Protein AF-A0A2V6CS16-F1 (afdb_monomer_lite)

Foldseek 3Di:
DDPVVVLVVVLVVLVVPDAPPPDDDDDDLCQLVDPSSLVSVVSRDAFEAEDEDLVQVCVVVVVDPPDPQQPDPHSSVSSVVSCVVCVVSSVVSHPYYDYCHPDDPVRVVVVVVVVD

pLDDT: mean 92.14, std 8.0, range [57.59, 98.06]

Sequence (116 aa):
HGEPAFRDAESALLKTLQRGLAGIVVTGGGIILREENVRLLRGMGRIVWLDADEEILWQRASRHSTRPLLQTPDPRARFTELLRERLRLYQTAADYRINTSSSSIAEVTDEIIALL

Structure (mmCIF, N/CA/C/O backbone):
data_AF-A0A2V6CS16-F1
#
_entry.id   AF-A0A2V6CS16-F1
#
loop_
_atom_site.group_PDB
_atom_site.id
_atom_site.type_symbol
_atom_site.label_atom_id
_atom_site.label_alt_id
_atom_site.label_comp_id
_atom_site.label_asym_id
_atom_site.label_entity_id
_atom_site.label_seq_id
_atom_site.pdbx_PDB_ins_code
_atom_site.Cartn_x
_atom_site.Cartn_y
_atom_site.Cartn_z
_atom_site.occupancy
_atom_site.B_iso_or_equiv
_atom_site.auth_seq_id
_atom_site.auth_comp_id
_atom_site.auth_asym_id
_atom_site.auth_atom_id
_atom_site.pdbx_PDB_model_num
ATOM 1 N N . HIS A 1 1 ? 10.334 -17.558 -10.546 1.00 57.59 1 HIS A N 1
ATOM 2 C CA . HIS A 1 1 ? 8.949 -17.170 -10.202 1.00 57.59 1 HIS A CA 1
ATOM 3 C C . HIS A 1 1 ? 8.813 -15.662 -10.363 1.00 57.59 1 HIS A C 1
ATOM 5 O O . HIS A 1 1 ? 9.680 -14.954 -9.871 1.00 57.59 1 HIS A O 1
ATOM 11 N N . GLY A 1 2 ? 7.823 -15.188 -11.125 1.00 81.31 2 GLY A N 1
ATOM 12 C CA . GLY A 1 2 ? 7.624 -13.761 -11.426 1.00 81.31 2 GLY A CA 1
ATOM 13 C C . GLY A 1 2 ? 6.424 -13.157 -10.694 1.00 81.31 2 GLY A C 1
ATOM 14 O O . GLY A 1 2 ? 5.781 -13.826 -9.885 1.00 81.31 2 GLY A O 1
ATOM 15 N N . GLU A 1 3 ? 6.092 -11.906 -11.018 1.00 84.56 3 GLU A N 1
ATOM 16 C CA . GLU A 1 3 ? 4.961 -11.181 -10.423 1.00 84.56 3 GLU A CA 1
ATOM 17 C C . GLU A 1 3 ? 3.614 -11.930 -10.506 1.00 84.56 3 GLU A C 1
ATO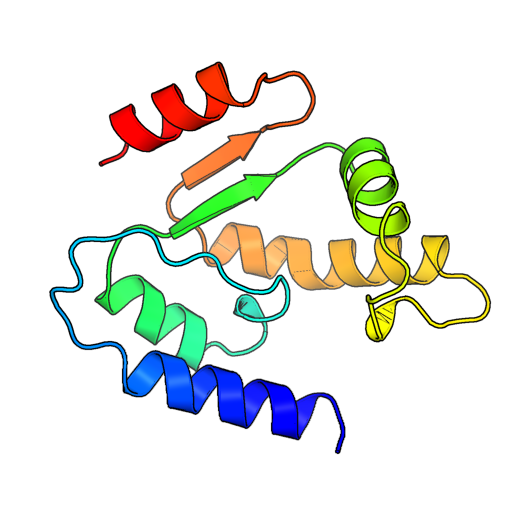M 19 O O . GLU A 1 3 ? 2.935 -11.977 -9.481 1.00 84.56 3 GLU A O 1
ATOM 24 N N . PRO A 1 4 ? 3.230 -12.594 -11.618 1.00 88.25 4 PRO A N 1
ATOM 25 C CA . PRO A 1 4 ? 1.957 -13.319 -11.681 1.00 88.25 4 PRO A CA 1
ATOM 26 C C . PRO A 1 4 ? 1.808 -14.392 -10.595 1.00 88.25 4 PRO A C 1
ATOM 28 O O . PRO A 1 4 ? 0.799 -14.415 -9.898 1.00 88.25 4 PRO A O 1
ATOM 31 N N . ALA A 1 5 ? 2.850 -15.200 -10.376 1.00 90.88 5 ALA A N 1
ATOM 32 C CA . ALA A 1 5 ? 2.842 -16.253 -9.361 1.00 90.88 5 ALA A CA 1
ATOM 33 C C . ALA A 1 5 ? 2.796 -15.684 -7.933 1.00 90.88 5 ALA A C 1
ATOM 35 O O . ALA A 1 5 ? 2.145 -16.250 -7.058 1.00 90.88 5 ALA A O 1
ATOM 36 N N . PHE A 1 6 ? 3.454 -14.543 -7.690 1.00 90.81 6 PHE A N 1
ATOM 37 C CA . PHE A 1 6 ? 3.339 -13.845 -6.407 1.00 90.81 6 PHE A CA 1
ATOM 38 C C . PHE A 1 6 ? 1.901 -13.370 -6.169 1.00 90.81 6 PHE A C 1
ATOM 40 O O . PHE A 1 6 ? 1.370 -13.522 -5.071 1.00 90.81 6 PHE A O 1
ATOM 47 N N . ARG A 1 7 ? 1.247 -12.836 -7.206 1.00 92.19 7 ARG A N 1
ATOM 48 C CA . ARG A 1 7 ? -0.153 -12.406 -7.121 1.00 92.19 7 ARG A CA 1
ATOM 49 C C . ARG A 1 7 ? -1.099 -13.594 -6.928 1.00 92.19 7 ARG A C 1
ATOM 51 O O . ARG A 1 7 ? -2.084 -13.446 -6.215 1.00 92.19 7 ARG A O 1
ATOM 58 N N . ASP A 1 8 ? -0.800 -14.764 -7.497 1.00 93.75 8 ASP A N 1
ATOM 59 C CA . ASP A 1 8 ? -1.560 -16.001 -7.246 1.00 93.75 8 ASP A CA 1
ATOM 60 C C . ASP A 1 8 ? -1.494 -16.418 -5.779 1.00 93.75 8 ASP A C 1
ATOM 62 O O . ASP A 1 8 ? -2.532 -16.682 -5.171 1.00 93.75 8 ASP A O 1
ATOM 66 N N . ALA A 1 9 ? -0.296 -16.407 -5.190 1.00 93.31 9 ALA A N 1
ATOM 67 C CA . ALA A 1 9 ? -0.114 -16.689 -3.770 1.00 93.31 9 ALA A CA 1
ATOM 68 C C . ALA A 1 9 ? -0.841 -15.664 -2.881 1.00 93.31 9 ALA A C 1
ATOM 70 O O . ALA A 1 9 ? -1.475 -16.038 -1.897 1.00 93.31 9 ALA A O 1
ATOM 71 N N . GLU A 1 10 ? -0.803 -14.382 -3.251 1.00 93.50 10 GLU A N 1
ATOM 72 C CA . GLU A 1 10 ? -1.500 -13.300 -2.551 1.00 93.50 10 GLU A CA 1
ATOM 73 C C . GLU A 1 10 ? -3.031 -13.481 -2.589 1.00 93.50 10 GLU A C 1
ATOM 75 O O . GLU A 1 10 ? -3.692 -13.394 -1.552 1.00 93.50 10 GLU A O 1
ATOM 80 N N . SER A 1 11 ? -3.597 -13.814 -3.755 1.00 94.25 11 SER A N 1
ATOM 81 C CA . SER A 1 11 ? -5.025 -14.125 -3.904 1.00 94.25 11 SER A CA 1
ATOM 82 C C . SER A 1 11 ? -5.430 -15.377 -3.122 1.00 94.25 11 SER A C 1
ATOM 84 O O . SER A 1 11 ? -6.485 -15.393 -2.487 1.00 94.25 11 SER A O 1
ATOM 86 N N . ALA A 1 12 ? -4.607 -16.429 -3.148 1.00 93.69 12 ALA A N 1
ATOM 87 C CA . ALA A 1 12 ? -4.857 -17.647 -2.384 1.00 93.69 12 ALA A CA 1
ATOM 88 C C . ALA A 1 12 ? -4.852 -17.369 -0.874 1.00 93.69 12 ALA A C 1
ATOM 90 O O . ALA A 1 12 ? -5.769 -17.801 -0.180 1.00 93.69 12 ALA A O 1
ATOM 91 N N . LEU A 1 13 ? -3.890 -16.583 -0.377 1.00 92.19 13 LEU A N 1
ATOM 92 C CA . LEU A 1 13 ? -3.836 -16.185 1.029 1.00 92.19 13 LEU A CA 1
ATOM 93 C C . LEU A 1 13 ? -5.082 -15.389 1.436 1.00 92.19 13 LEU A C 1
ATOM 95 O O . LEU A 1 13 ? -5.712 -15.738 2.432 1.00 92.19 13 LEU A O 1
ATOM 99 N N . LEU A 1 14 ? -5.498 -14.389 0.649 1.00 91.44 14 LEU A N 1
ATOM 100 C CA . LEU A 1 14 ? -6.727 -13.641 0.936 1.00 91.44 14 LEU A CA 1
ATOM 101 C C . LEU A 1 14 ? -7.955 -14.556 1.036 1.00 91.44 14 LEU A C 1
ATOM 103 O O . LEU A 1 14 ? -8.775 -14.368 1.923 1.00 91.44 14 LEU A O 1
ATOM 107 N N . LYS A 1 15 ? -8.077 -15.581 0.184 1.00 91.06 15 LYS A N 1
ATOM 108 C CA . LYS A 1 15 ? -9.195 -16.542 0.263 1.00 91.06 15 LYS A CA 1
ATOM 109 C C . LYS A 1 15 ? -9.205 -17.348 1.563 1.00 91.06 15 LYS A C 1
ATOM 111 O O . LYS A 1 15 ? -10.271 -17.782 1.988 1.00 91.06 15 LYS A O 1
ATOM 116 N N . THR A 1 16 ? -8.041 -17.566 2.178 1.00 88.69 16 THR A N 1
ATOM 117 C CA . THR A 1 16 ? -7.936 -18.296 3.453 1.00 88.69 16 THR A CA 1
ATOM 118 C C . THR A 1 16 ? -8.268 -17.426 4.663 1.00 88.69 16 THR A C 1
ATOM 120 O O . THR A 1 16 ? -8.649 -17.958 5.705 1.00 88.69 16 THR A O 1
ATOM 123 N N . LEU A 1 17 ? -8.162 -16.098 4.531 1.00 85.38 17 LEU A N 1
ATOM 124 C CA . LEU A 1 17 ? -8.587 -15.159 5.563 1.00 85.38 17 LEU A CA 1
ATOM 125 C C . LEU A 1 17 ? -10.122 -15.174 5.632 1.00 85.38 17 LEU A C 1
ATOM 127 O O . LEU A 1 17 ? -10.818 -14.636 4.773 1.00 85.38 17 LEU A O 1
ATOM 131 N N . GLN A 1 18 ? -10.659 -15.875 6.632 1.00 62.62 18 GLN A N 1
ATOM 132 C CA . GLN A 1 18 ? -12.099 -16.026 6.837 1.00 62.62 18 GLN A CA 1
ATOM 133 C C . GLN A 1 18 ? -12.791 -14.686 7.138 1.00 62.62 18 GLN A C 1
ATOM 135 O O . GLN A 1 18 ? -12.199 -13.758 7.693 1.00 62.62 18 GLN A O 1
ATOM 140 N N . ARG A 1 19 ? -14.097 -14.615 6.844 1.00 64.94 19 ARG A N 1
ATOM 141 C CA . ARG A 1 19 ? -14.978 -13.553 7.356 1.00 64.94 19 ARG A CA 1
ATOM 142 C C . ARG A 1 19 ? -14.972 -13.591 8.888 1.00 64.94 19 ARG A C 1
ATOM 144 O O . ARG A 1 19 ? -15.216 -14.648 9.460 1.00 64.94 19 ARG A O 1
ATOM 151 N N . GLY A 1 20 ? -14.731 -12.449 9.531 1.00 58.88 20 GLY A N 1
ATOM 152 C CA . GLY A 1 20 ? -14.718 -12.334 10.995 1.00 58.88 20 GLY A CA 1
ATOM 153 C C . GLY A 1 20 ? -13.331 -12.269 11.637 1.00 58.88 20 GLY A C 1
ATOM 154 O O . GLY A 1 20 ? -13.236 -12.372 12.858 1.00 58.88 20 GLY A O 1
ATOM 155 N N . LEU A 1 21 ? -12.260 -12.070 10.858 1.00 67.88 21 LEU A N 1
ATOM 156 C CA . LEU A 1 21 ? -10.974 -11.655 11.420 1.00 67.88 21 LEU A CA 1
ATOM 157 C C . LEU A 1 21 ? -11.153 -10.306 12.140 1.00 67.88 21 LEU A C 1
ATOM 159 O O . LEU A 1 21 ? -11.303 -9.270 11.497 1.00 67.88 21 LEU A O 1
ATOM 163 N N . ALA A 1 22 ? -11.124 -10.313 13.473 1.00 76.38 22 ALA A N 1
ATOM 164 C CA . ALA A 1 22 ? -11.035 -9.093 14.268 1.00 76.38 22 ALA A CA 1
ATOM 165 C C . ALA A 1 22 ? -9.580 -8.604 14.249 1.00 76.38 22 ALA A C 1
ATOM 167 O O . ALA A 1 22 ? -8.775 -8.983 15.099 1.00 76.38 22 ALA A O 1
ATOM 168 N N . GLY A 1 23 ? -9.212 -7.824 13.233 1.00 87.81 23 GLY A N 1
ATOM 169 C CA . GLY A 1 23 ? -7.843 -7.341 13.098 1.00 87.81 23 GLY A CA 1
ATOM 170 C C . GLY A 1 23 ? -7.608 -6.406 11.919 1.00 87.81 23 GLY A C 1
ATOM 171 O O . GLY A 1 23 ? -8.514 -6.085 11.154 1.00 87.81 23 GLY A O 1
ATOM 172 N N . ILE A 1 24 ? -6.352 -5.981 11.786 1.00 90.38 24 ILE A N 1
ATOM 173 C CA . ILE A 1 24 ? -5.869 -5.118 10.705 1.00 90.38 24 ILE A CA 1
ATOM 174 C C . ILE A 1 24 ? -5.091 -5.979 9.709 1.00 90.38 24 ILE A C 1
ATOM 176 O O . ILE A 1 24 ? -4.158 -6.687 10.089 1.00 90.38 24 ILE A O 1
ATOM 180 N N . VAL A 1 25 ? -5.443 -5.888 8.426 1.00 91.44 25 VAL A N 1
ATOM 181 C CA . VAL A 1 25 ? -4.710 -6.543 7.335 1.00 91.44 25 VAL A CA 1
ATOM 182 C C . VAL A 1 25 ? -3.862 -5.503 6.610 1.00 91.44 25 VAL A C 1
ATOM 184 O O . VAL A 1 25 ? -4.378 -4.672 5.865 1.00 91.44 25 VAL A O 1
ATOM 187 N N . VAL A 1 26 ? -2.543 -5.561 6.802 1.00 93.19 26 VAL A N 1
ATOM 188 C CA . VAL A 1 26 ? -1.595 -4.739 6.038 1.00 93.19 26 VAL A CA 1
ATOM 189 C C . VAL A 1 26 ? -1.277 -5.453 4.730 1.00 93.19 26 VAL A C 1
ATOM 191 O O . VAL A 1 26 ? -0.819 -6.594 4.727 1.00 93.19 26 VAL A O 1
ATOM 194 N N . THR A 1 27 ? -1.525 -4.786 3.609 1.00 93.69 27 THR A N 1
ATOM 195 C CA . THR A 1 27 ? -1.384 -5.378 2.275 1.00 93.69 27 THR A CA 1
ATOM 196 C C . THR A 1 27 ? -0.149 -4.855 1.547 1.00 93.69 27 THR A C 1
ATOM 198 O O . THR A 1 27 ? 0.375 -3.777 1.838 1.00 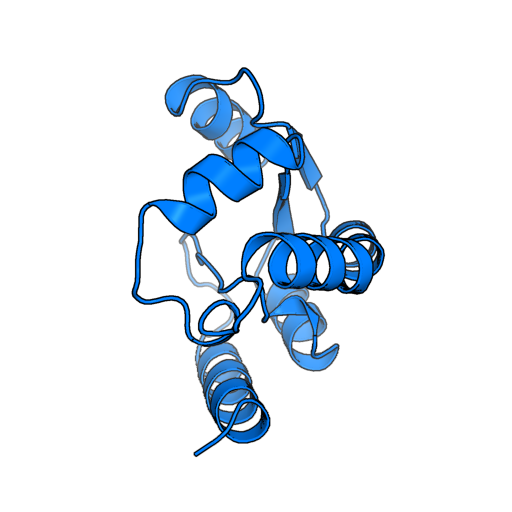93.69 27 THR A O 1
ATOM 201 N N . GLY A 1 28 ? 0.337 -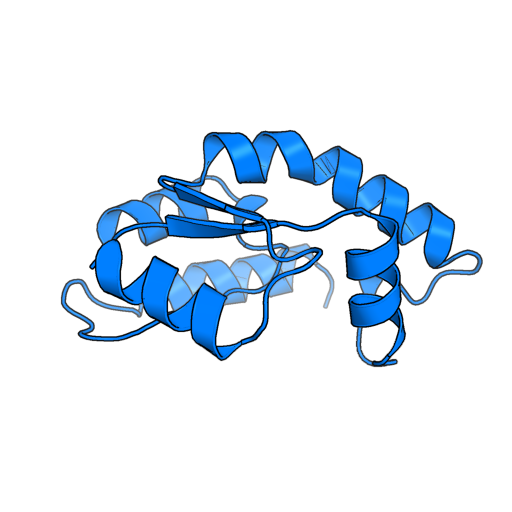5.621 0.569 1.00 91.88 28 GLY A N 1
ATOM 202 C CA . GLY A 1 28 ? 1.342 -5.125 -0.366 1.00 91.88 28 GLY A CA 1
ATOM 203 C C . GLY A 1 28 ? 0.726 -4.142 -1.364 1.00 91.88 28 GLY A C 1
ATOM 204 O O . GLY A 1 28 ? -0.405 -4.318 -1.803 1.00 91.88 28 GLY A O 1
ATOM 205 N N . GLY A 1 29 ? 1.492 -3.154 -1.836 1.00 92.75 29 GLY A N 1
ATOM 206 C CA . GLY A 1 29 ? 0.991 -2.154 -2.798 1.00 92.75 29 GLY A CA 1
ATOM 207 C C . GLY A 1 29 ? 0.589 -2.701 -4.182 1.00 92.75 29 GLY A C 1
ATOM 208 O O . GLY A 1 29 ? 0.202 -1.941 -5.061 1.00 92.75 29 GLY A O 1
ATOM 209 N N . GLY A 1 30 ? 0.747 -4.004 -4.433 1.00 94.56 30 GLY A N 1
ATOM 210 C CA . GLY A 1 30 ? 0.260 -4.679 -5.642 1.00 94.56 30 GLY A CA 1
ATOM 211 C C . GLY A 1 30 ? -1.100 -5.360 -5.465 1.00 94.56 30 GLY A C 1
ATOM 212 O O . GLY A 1 30 ? -1.646 -5.849 -6.449 1.00 94.56 30 GLY A O 1
ATOM 213 N N . ILE A 1 31 ? -1.656 -5.377 -4.246 1.00 95.56 31 ILE A N 1
ATOM 214 C CA . ILE A 1 31 ? -2.892 -6.099 -3.916 1.00 95.56 31 ILE A CA 1
ATOM 215 C C . ILE A 1 31 ? -4.064 -5.667 -4.803 1.00 95.56 31 ILE A C 1
ATOM 217 O O . ILE A 1 31 ? -4.853 -6.499 -5.242 1.00 95.56 31 ILE A O 1
ATOM 221 N N . ILE A 1 32 ? -4.120 -4.370 -5.127 1.00 95.69 32 ILE A N 1
ATOM 222 C CA . ILE A 1 32 ? -5.179 -3.734 -5.916 1.00 95.69 32 ILE A CA 1
ATOM 223 C C . ILE A 1 32 ? -5.121 -4.064 -7.413 1.00 95.69 32 ILE A C 1
ATOM 225 O O . ILE A 1 32 ? -6.059 -3.746 -8.137 1.00 95.69 32 ILE A O 1
ATOM 229 N N . LEU A 1 33 ? -4.043 -4.699 -7.895 1.00 95.56 33 LEU A N 1
ATOM 230 C CA . LEU A 1 33 ? -3.871 -5.018 -9.318 1.00 95.56 33 LEU A CA 1
ATOM 231 C C . LEU A 1 33 ? -4.813 -6.138 -9.772 1.00 95.56 33 LEU A C 1
ATOM 233 O O . LEU A 1 33 ? -5.052 -6.297 -10.966 1.00 95.56 33 LEU A O 1
ATOM 237 N N . ARG A 1 34 ? -5.343 -6.925 -8.829 1.00 95.81 34 ARG A N 1
ATOM 238 C CA . ARG A 1 34 ? -6.348 -7.952 -9.096 1.00 95.81 34 ARG A CA 1
ATOM 239 C C . ARG A 1 34 ? -7.678 -7.534 -8.514 1.00 95.81 34 ARG A C 1
ATOM 241 O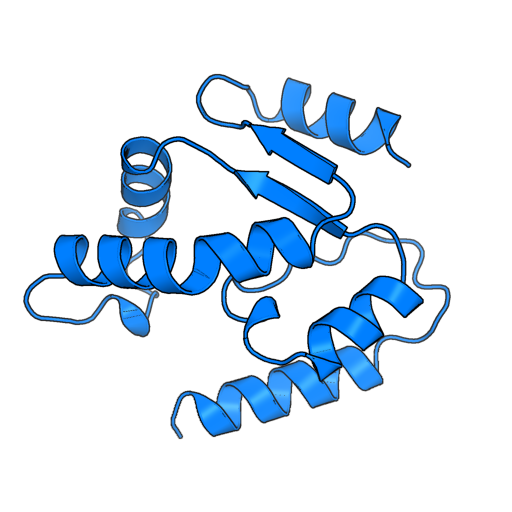 O . ARG A 1 34 ? -7.834 -7.418 -7.302 1.00 95.81 34 ARG A O 1
ATOM 248 N N . GLU A 1 35 ? -8.668 -7.414 -9.383 1.00 95.62 35 GLU A N 1
ATOM 249 C CA . GLU A 1 35 ? -10.028 -7.077 -8.977 1.00 95.62 35 GLU A CA 1
ATOM 250 C C . GLU A 1 35 ? -10.606 -8.095 -7.975 1.00 95.62 35 GLU A C 1
ATOM 252 O O . GLU A 1 35 ? -11.318 -7.721 -7.047 1.00 95.62 35 GLU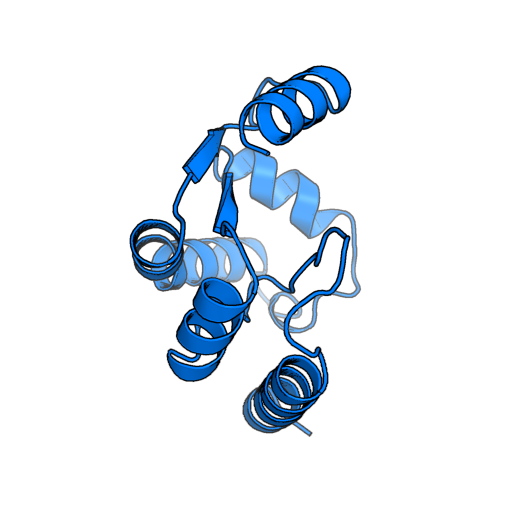 A O 1
ATOM 257 N N . GLU A 1 36 ? -10.245 -9.378 -8.103 1.00 95.75 36 GLU A N 1
ATOM 258 C CA . GLU A 1 36 ? -10.632 -10.417 -7.141 1.00 95.75 36 GLU A CA 1
ATOM 259 C C . GLU A 1 36 ? -10.142 -10.107 -5.720 1.00 95.75 36 GLU A C 1
ATOM 261 O O . GLU A 1 36 ? -10.913 -10.248 -4.774 1.00 95.75 36 GLU A O 1
ATOM 266 N N . ASN A 1 37 ? -8.906 -9.624 -5.565 1.00 95.62 37 ASN A N 1
ATOM 267 C CA . ASN A 1 37 ? -8.358 -9.267 -4.257 1.00 95.62 37 ASN A CA 1
ATOM 268 C C . ASN A 1 37 ? -9.139 -8.103 -3.641 1.00 95.62 37 ASN A C 1
ATOM 270 O O . ASN A 1 37 ? -9.474 -8.143 -2.461 1.00 95.62 37 ASN A O 1
ATOM 274 N N . VAL A 1 38 ? -9.489 -7.095 -4.447 1.00 96.06 38 VAL A N 1
ATOM 275 C CA . VAL A 1 38 ? -10.305 -5.960 -3.990 1.00 96.06 38 VAL A CA 1
ATOM 276 C C . VAL A 1 38 ? -11.699 -6.428 -3.561 1.00 96.06 38 VAL A C 1
ATOM 278 O O . VAL A 1 38 ? -12.185 -6.013 -2.512 1.00 96.06 38 VAL A O 1
ATOM 281 N N . ARG A 1 39 ? -12.336 -7.333 -4.319 1.00 94.81 39 ARG A N 1
ATOM 282 C CA . ARG A 1 39 ? -13.632 -7.924 -3.937 1.00 94.81 39 ARG A CA 1
ATOM 283 C C . ARG A 1 39 ? -13.549 -8.707 -2.626 1.00 94.81 39 ARG A C 1
ATOM 285 O O . ARG A 1 39 ? -14.451 -8.588 -1.802 1.00 94.81 39 ARG A O 1
ATOM 292 N N . LEU A 1 40 ? -12.483 -9.484 -2.430 1.00 93.38 40 LEU A N 1
ATOM 293 C CA . LEU A 1 40 ? -12.252 -10.225 -1.188 1.00 93.38 40 LEU A CA 1
ATOM 294 C C . LEU A 1 40 ? -12.083 -9.272 -0.000 1.00 93.38 40 LEU A C 1
ATOM 296 O O . LEU A 1 40 ? -12.783 -9.436 0.994 1.00 93.38 40 LEU A O 1
ATOM 300 N N . LEU A 1 41 ? -11.239 -8.243 -0.132 1.00 93.56 41 LEU A N 1
ATOM 301 C CA . LEU A 1 41 ? -11.003 -7.246 0.918 1.00 93.56 41 LEU A CA 1
ATOM 302 C C . LEU A 1 41 ? -12.283 -6.496 1.314 1.00 93.56 41 LEU A C 1
ATOM 304 O O . LEU A 1 41 ? -12.568 -6.376 2.502 1.00 93.56 41 LEU A O 1
ATOM 308 N N . ARG A 1 42 ? -13.109 -6.086 0.341 1.00 92.69 42 ARG A N 1
ATOM 309 C CA . ARG A 1 42 ? -14.423 -5.468 0.613 1.00 92.69 42 ARG A CA 1
ATOM 310 C C . ARG A 1 42 ? -15.370 -6.384 1.383 1.00 92.69 42 ARG A C 1
ATOM 312 O O . ARG A 1 42 ? -16.212 -5.915 2.138 1.00 92.69 42 ARG A O 1
ATOM 319 N N . GLY A 1 43 ? -15.251 -7.695 1.184 1.00 91.12 43 GLY A N 1
ATOM 320 C CA . GLY A 1 43 ? -16.006 -8.689 1.942 1.00 91.12 43 GLY A CA 1
ATOM 321 C C . GLY A 1 43 ? -15.476 -8.935 3.360 1.00 91.12 43 GLY A C 1
ATOM 322 O O . GLY A 1 43 ? -16.158 -9.613 4.128 1.00 91.12 43 GLY A O 1
ATOM 323 N N . MET A 1 44 ? -14.279 -8.434 3.691 1.00 90.19 44 MET A N 1
ATOM 324 C CA . MET A 1 44 ? -13.628 -8.584 4.999 1.00 90.19 44 MET A CA 1
ATOM 325 C C . MET A 1 44 ? -13.797 -7.348 5.888 1.00 90.19 44 MET A C 1
ATOM 327 O O . MET A 1 44 ? -13.878 -7.500 7.103 1.00 90.19 44 MET A O 1
ATOM 331 N N . GLY A 1 45 ? -13.860 -6.144 5.312 1.00 90.69 45 GLY A N 1
ATOM 332 C CA . GLY A 1 45 ? -14.007 -4.902 6.070 1.00 90.69 45 GLY A CA 1
ATOM 333 C C . GLY A 1 45 ? -13.784 -3.647 5.227 1.00 90.69 45 GLY A C 1
ATOM 334 O O . GLY A 1 45 ? -13.854 -3.690 3.999 1.00 90.69 45 GLY A O 1
ATOM 335 N N . ARG A 1 46 ? -13.513 -2.528 5.910 1.00 93.50 46 ARG A N 1
ATOM 336 C CA . ARG A 1 46 ? -13.207 -1.229 5.291 1.00 93.50 46 ARG A CA 1
ATOM 337 C C . ARG A 1 46 ? -11.783 -1.216 4.732 1.00 93.50 46 ARG A C 1
ATOM 339 O O . ARG A 1 46 ? -10.841 -1.636 5.402 1.00 93.50 46 ARG A O 1
ATOM 346 N N . ILE A 1 47 ? -11.617 -0.683 3.528 1.00 96.12 47 ILE A N 1
ATOM 347 C CA . ILE A 1 47 ? -10.326 -0.492 2.868 1.00 96.12 47 ILE A CA 1
ATOM 348 C C . ILE A 1 47 ? -9.872 0.953 3.081 1.00 96.12 47 ILE A C 1
ATOM 350 O O . ILE A 1 47 ? -10.453 1.888 2.528 1.00 96.12 47 ILE A O 1
ATOM 354 N N . VAL A 1 48 ? -8.792 1.133 3.843 1.00 97.62 48 VAL A N 1
ATOM 355 C CA . VAL A 1 48 ? -8.158 2.441 4.060 1.00 97.62 48 VAL A CA 1
ATOM 356 C C . VAL A 1 48 ? -6.908 2.557 3.191 1.00 97.62 48 VAL A C 1
ATOM 358 O O . VAL A 1 48 ? -5.985 1.748 3.296 1.00 97.62 48 VAL A O 1
ATOM 361 N N . TRP A 1 49 ? -6.861 3.574 2.333 1.00 97.88 49 TRP A N 1
ATOM 362 C CA . TRP A 1 49 ? -5.676 3.921 1.554 1.00 97.88 49 TRP A CA 1
ATOM 363 C C . TRP A 1 49 ? -4.872 5.012 2.262 1.00 97.88 49 TRP A C 1
ATOM 3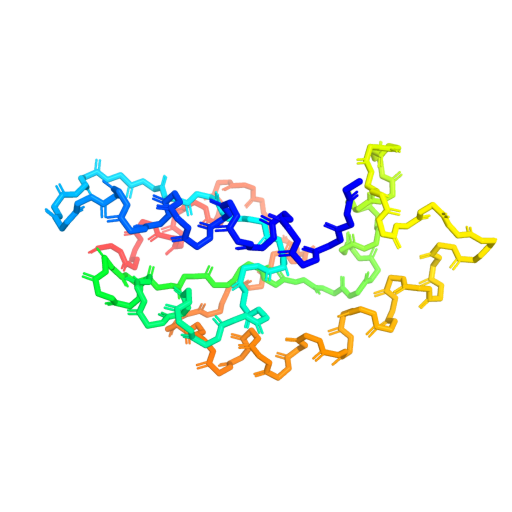65 O O . TRP A 1 49 ? -5.328 6.144 2.418 1.00 97.88 49 TRP A O 1
ATOM 375 N N . LEU A 1 50 ? -3.647 4.654 2.652 1.00 97.25 50 LEU A N 1
ATOM 376 C CA . LEU A 1 50 ? -2.651 5.587 3.167 1.00 97.25 50 LEU A CA 1
ATOM 377 C C . LEU A 1 50 ? -1.894 6.213 1.997 1.00 97.25 50 LEU A C 1
ATOM 379 O O . LEU A 1 50 ? -1.037 5.575 1.379 1.00 97.25 50 LEU A O 1
ATOM 383 N N . ASP A 1 51 ? -2.242 7.453 1.689 1.00 97.12 51 ASP A N 1
ATOM 384 C CA . ASP A 1 51 ? -1.640 8.235 0.621 1.00 97.12 51 ASP A CA 1
ATOM 385 C C . ASP A 1 51 ? -0.606 9.224 1.170 1.00 97.12 51 ASP A C 1
ATOM 387 O O . ASP A 1 51 ? -0.589 9.526 2.364 1.00 97.12 51 ASP A O 1
ATOM 391 N N . ALA A 1 52 ? 0.271 9.728 0.311 1.00 97.38 52 ALA A N 1
ATOM 392 C CA . ALA A 1 52 ? 1.123 10.876 0.595 1.00 97.38 52 ALA A CA 1
ATOM 393 C C . ALA A 1 52 ? 1.648 11.475 -0.713 1.00 97.38 52 ALA A C 1
ATOM 395 O O . ALA A 1 52 ? 1.562 10.859 -1.775 1.00 97.38 52 ALA A O 1
ATOM 396 N N . ASP A 1 53 ? 2.258 12.650 -0.617 1.00 97.50 53 ASP A N 1
ATOM 397 C CA . ASP A 1 53 ? 2.971 13.259 -1.728 1.00 97.50 53 ASP A CA 1
ATOM 398 C C . ASP A 1 53 ? 4.020 12.289 -2.286 1.00 97.50 53 ASP A C 1
ATOM 400 O O . ASP A 1 53 ? 4.711 11.582 -1.544 1.00 97.50 53 ASP A O 1
ATOM 404 N N . GLU A 1 54 ? 4.156 12.269 -3.614 1.00 97.25 54 GLU A N 1
ATOM 405 C CA . GLU A 1 54 ? 5.019 11.323 -4.326 1.00 97.25 54 GLU A CA 1
ATOM 406 C C . GLU A 1 54 ? 6.454 11.324 -3.783 1.00 97.25 54 GLU A C 1
ATOM 408 O O . GLU A 1 54 ? 7.070 10.266 -3.660 1.00 97.25 54 GLU A O 1
ATOM 413 N N . GLU A 1 55 ? 6.972 12.497 -3.415 1.00 97.06 55 GLU A N 1
ATOM 414 C CA . GLU A 1 55 ? 8.314 12.634 -2.855 1.00 97.06 55 GLU A CA 1
ATOM 415 C C . GLU A 1 55 ? 8.442 11.967 -1.479 1.00 97.06 55 GLU A C 1
ATOM 417 O O . GLU A 1 55 ? 9.411 11.256 -1.217 1.00 97.06 55 GLU A O 1
ATOM 422 N N . ILE A 1 56 ? 7.429 12.094 -0.620 1.00 96.56 56 ILE A N 1
ATOM 423 C CA . ILE A 1 56 ? 7.393 11.419 0.681 1.00 96.56 56 ILE A CA 1
ATOM 424 C C . ILE A 1 56 ? 7.276 9.903 0.498 1.00 96.56 56 ILE A C 1
ATOM 426 O O . ILE A 1 56 ? 7.983 9.135 1.162 1.00 96.56 56 ILE A O 1
ATOM 430 N N . LEU A 1 57 ? 6.419 9.446 -0.420 1.00 95.75 57 LEU A N 1
ATOM 431 C CA . LEU A 1 57 ? 6.298 8.022 -0.730 1.00 95.75 57 LEU A CA 1
ATOM 432 C C . LEU A 1 57 ? 7.614 7.457 -1.283 1.00 95.75 57 LEU A C 1
ATOM 434 O O . LEU A 1 57 ? 8.022 6.368 -0.876 1.00 95.75 57 LEU A O 1
ATOM 438 N N . TRP A 1 58 ? 8.307 8.202 -2.147 1.00 96.06 58 TRP A N 1
ATOM 439 C CA . TRP A 1 58 ? 9.618 7.833 -2.676 1.00 96.06 58 TRP A CA 1
ATOM 440 C C . TRP A 1 58 ? 10.677 7.744 -1.573 1.00 96.06 58 TRP A C 1
ATOM 442 O O . TRP A 1 58 ? 11.381 6.734 -1.473 1.00 96.06 58 TRP A O 1
ATOM 452 N N . GLN A 1 59 ? 10.761 8.743 -0.692 1.00 94.88 59 GLN A N 1
ATOM 453 C CA . GLN A 1 59 ? 11.675 8.727 0.452 1.00 94.88 59 GLN A CA 1
ATOM 454 C C . GLN A 1 59 ? 11.432 7.517 1.359 1.00 94.88 59 GLN A C 1
ATOM 456 O O . GLN A 1 59 ? 12.379 6.901 1.841 1.00 94.88 59 GLN A O 1
ATOM 461 N N . ARG A 1 60 ? 10.170 7.134 1.588 1.00 93.00 60 ARG A N 1
ATOM 462 C CA . ARG A 1 60 ? 9.820 5.936 2.370 1.00 93.00 60 ARG A CA 1
ATOM 463 C C . ARG A 1 60 ? 10.148 4.646 1.614 1.00 93.00 60 ARG A C 1
ATOM 465 O O . ARG A 1 60 ? 10.623 3.684 2.215 1.00 93.00 60 ARG A O 1
ATOM 472 N N . ALA A 1 61 ? 9.898 4.606 0.307 1.00 91.69 61 ALA A N 1
ATOM 473 C CA . ALA A 1 61 ? 10.113 3.420 -0.513 1.00 91.69 61 ALA A CA 1
ATOM 474 C C . ALA A 1 61 ? 11.600 3.101 -0.715 1.00 91.69 61 ALA A C 1
ATOM 476 O O . ALA A 1 61 ? 11.982 1.935 -0.620 1.00 91.69 61 ALA A O 1
ATOM 477 N N . SER A 1 62 ? 12.422 4.124 -0.939 1.00 90.88 62 SER A N 1
ATOM 478 C CA . SER A 1 62 ? 13.856 4.006 -1.235 1.00 90.88 62 SER A CA 1
ATOM 479 C C . SER A 1 62 ? 14.720 3.616 -0.029 1.00 90.88 62 SER A C 1
ATOM 481 O O . SER A 1 62 ? 15.822 3.108 -0.215 1.00 90.88 62 SER A O 1
ATOM 483 N N . ARG A 1 63 ? 14.217 3.761 1.208 1.00 88.62 63 ARG A N 1
ATOM 484 C CA . ARG A 1 63 ? 14.919 3.348 2.445 1.00 88.62 63 ARG A CA 1
ATOM 485 C C . ARG A 1 63 ? 15.213 1.848 2.536 1.00 88.62 63 ARG A C 1
ATOM 487 O O . ARG A 1 63 ? 16.103 1.458 3.286 1.00 88.62 63 ARG A O 1
ATOM 494 N N . HIS A 1 64 ? 14.471 1.005 1.817 1.00 79.25 64 HIS A N 1
ATOM 495 C CA . HIS A 1 64 ? 14.635 -0.448 1.867 1.00 79.25 64 HIS A CA 1
ATOM 496 C C . HIS A 1 64 ? 14.989 -1.014 0.490 1.00 79.25 64 HIS A C 1
ATOM 498 O O . HIS A 1 64 ? 14.208 -0.915 -0.455 1.00 79.25 64 HIS A O 1
ATOM 504 N N . SER A 1 65 ? 16.138 -1.689 0.400 1.00 67.00 65 SER A N 1
ATOM 505 C CA . SER A 1 65 ? 16.656 -2.317 -0.827 1.00 67.00 65 SER A CA 1
ATOM 506 C C . SER A 1 65 ? 15.927 -3.608 -1.238 1.00 67.00 65 SER A C 1
ATOM 508 O O . SER A 1 65 ? 16.221 -4.192 -2.280 1.00 67.00 65 SER A O 1
ATOM 510 N N . THR A 1 66 ? 14.944 -4.057 -0.454 1.00 80.38 66 THR A N 1
ATOM 511 C CA . THR A 1 66 ? 14.227 -5.328 -0.646 1.00 80.38 66 THR A CA 1
ATOM 512 C C . THR A 1 66 ? 13.055 -5.249 -1.625 1.00 80.38 66 THR A C 1
ATOM 514 O O . THR A 1 66 ? 12.293 -6.205 -1.720 1.00 80.38 66 THR A O 1
ATOM 517 N N . ARG A 1 67 ? 12.870 -4.137 -2.350 1.00 87.81 67 ARG A N 1
ATOM 518 C CA . ARG A 1 67 ? 11.740 -3.926 -3.273 1.00 87.81 67 ARG A CA 1
ATOM 519 C C . ARG A 1 67 ? 12.084 -4.407 -4.691 1.00 87.81 67 ARG A C 1
ATOM 521 O O . ARG A 1 67 ? 12.704 -3.644 -5.427 1.00 87.81 67 ARG A O 1
ATOM 528 N N . PRO A 1 68 ? 11.634 -5.598 -5.141 1.00 88.94 68 PRO A N 1
ATOM 529 C CA . PRO A 1 68 ? 12.094 -6.170 -6.412 1.00 88.94 68 PRO A CA 1
ATOM 530 C C . PRO A 1 68 ? 11.691 -5.325 -7.627 1.00 88.94 68 PRO A C 1
ATOM 532 O O . PRO A 1 68 ? 12.449 -5.202 -8.578 1.00 88.94 68 PRO A O 1
ATOM 535 N N . LEU A 1 69 ? 10.523 -4.672 -7.570 1.00 89.56 69 LEU A N 1
ATOM 536 C CA . LEU A 1 69 ? 10.027 -3.808 -8.649 1.00 89.56 69 LEU A CA 1
ATOM 537 C C . LEU A 1 69 ? 10.826 -2.507 -8.831 1.00 89.56 69 LEU A C 1
ATOM 539 O O . LEU A 1 69 ? 10.626 -1.828 -9.832 1.00 89.56 69 LEU A O 1
ATOM 543 N N . LEU A 1 70 ? 11.688 -2.149 -7.874 1.00 92.56 70 LEU A N 1
ATOM 544 C CA . LEU A 1 70 ? 12.557 -0.969 -7.943 1.00 92.56 70 LEU A CA 1
ATOM 545 C C . LEU A 1 70 ? 14.022 -1.340 -8.223 1.00 92.56 70 LEU A C 1
ATOM 547 O O . LEU A 1 70 ? 14.882 -0.467 -8.213 1.00 92.56 70 LEU A O 1
ATOM 551 N N . GLN A 1 71 ? 14.323 -2.620 -8.472 1.00 91.19 71 GLN A N 1
ATOM 552 C CA . GLN A 1 71 ? 15.657 -3.084 -8.867 1.00 91.19 71 GLN A CA 1
ATOM 553 C C . GLN A 1 71 ? 15.856 -2.891 -10.377 1.00 91.19 71 GLN A C 1
ATOM 555 O O . GLN A 1 71 ? 16.017 -3.841 -11.140 1.00 91.19 71 GLN A O 1
ATOM 560 N N . THR A 1 72 ? 15.788 -1.634 -10.808 1.00 92.38 72 THR A N 1
ATOM 561 C CA . THR A 1 72 ? 15.907 -1.198 -12.204 1.00 92.38 72 THR A CA 1
ATOM 562 C C . THR A 1 72 ? 17.010 -0.144 -12.337 1.00 92.38 72 THR A C 1
ATOM 564 O O . THR A 1 72 ? 17.393 0.449 -11.330 1.00 92.38 72 THR A O 1
ATOM 567 N N . PRO A 1 73 ? 17.522 0.135 -13.551 1.00 95.56 73 PRO A N 1
ATOM 568 C CA . PRO A 1 73 ? 18.538 1.174 -13.752 1.00 95.56 73 PRO A CA 1
ATOM 569 C C . PRO A 1 73 ? 18.114 2.571 -13.276 1.00 95.56 73 PRO A C 1
ATOM 571 O O . PRO A 1 73 ? 18.948 3.313 -12.768 1.00 95.56 73 PRO A O 1
ATOM 574 N N . ASP A 1 74 ? 16.823 2.905 -13.389 1.00 96.12 74 ASP A N 1
ATOM 575 C CA . ASP A 1 74 ? 16.236 4.128 -12.828 1.00 96.12 74 ASP A CA 1
ATOM 576 C C . ASP A 1 74 ? 15.064 3.791 -11.881 1.00 96.12 74 ASP A C 1
ATOM 578 O O . ASP A 1 74 ? 13.909 3.675 -12.309 1.00 96.12 74 ASP A O 1
ATOM 582 N N . PRO A 1 75 ? 15.341 3.569 -10.584 1.00 95.25 75 PRO A N 1
ATOM 583 C CA . PRO A 1 75 ? 14.316 3.243 -9.596 1.00 95.25 75 PRO A CA 1
ATOM 584 C C . PRO A 1 75 ? 13.310 4.374 -9.352 1.00 95.25 75 PRO A C 1
ATOM 586 O O . PRO A 1 75 ? 12.158 4.094 -9.013 1.00 95.25 75 PRO A O 1
ATOM 589 N N . ARG A 1 76 ? 13.721 5.644 -9.510 1.00 96.56 76 ARG A N 1
ATOM 590 C CA . ARG A 1 76 ? 12.848 6.805 -9.274 1.00 96.56 76 ARG A CA 1
ATOM 591 C C . ARG A 1 76 ? 11.806 6.906 -10.375 1.00 96.56 76 ARG A C 1
ATOM 593 O O . ARG A 1 76 ? 10.623 7.019 -10.058 1.00 96.56 76 ARG A O 1
ATOM 600 N N . ALA A 1 77 ? 12.230 6.810 -11.637 1.00 97.69 77 ALA A N 1
ATOM 601 C CA . ALA A 1 77 ? 11.315 6.785 -12.772 1.00 97.69 77 ALA A CA 1
ATOM 602 C C . ALA A 1 77 ? 10.354 5.596 -12.668 1.00 97.69 77 ALA A C 1
ATOM 604 O O . ALA A 1 77 ? 9.137 5.778 -12.758 1.00 97.69 77 ALA A O 1
ATOM 605 N N . ARG A 1 78 ? 10.874 4.398 -12.354 1.00 96.75 78 ARG A N 1
ATOM 606 C CA . ARG A 1 78 ? 10.028 3.209 -12.201 1.00 96.75 78 ARG A CA 1
ATOM 607 C C . ARG A 1 78 ? 9.013 3.350 -11.067 1.00 96.75 78 ARG A C 1
ATOM 609 O O . ARG A 1 78 ? 7.870 2.920 -11.201 1.00 96.75 78 ARG A O 1
ATOM 616 N N . PHE A 1 79 ? 9.401 3.964 -9.952 1.00 96.56 79 PHE A N 1
ATOM 617 C CA . PHE A 1 79 ? 8.485 4.260 -8.855 1.00 96.56 79 PHE A CA 1
ATOM 618 C C . PHE A 1 79 ? 7.356 5.207 -9.288 1.00 96.56 79 PHE A C 1
ATOM 620 O O . PHE A 1 79 ? 6.188 4.926 -9.015 1.00 96.56 79 PHE A O 1
ATOM 627 N N . THR A 1 80 ? 7.692 6.295 -9.986 1.00 97.75 80 THR A N 1
ATOM 628 C CA . THR A 1 80 ? 6.717 7.261 -10.510 1.00 97.75 80 THR A CA 1
ATOM 629 C C . THR A 1 80 ? 5.720 6.597 -11.459 1.00 97.75 80 THR A C 1
ATOM 631 O O . THR A 1 80 ? 4.516 6.826 -11.345 1.00 97.75 80 THR A O 1
ATOM 634 N N . GLU A 1 81 ? 6.192 5.746 -12.371 1.00 97.69 81 GLU A N 1
ATOM 635 C CA . GLU A 1 81 ? 5.333 4.962 -13.267 1.00 97.69 81 GLU A CA 1
ATOM 636 C C . GLU A 1 81 ? 4.366 4.075 -12.483 1.00 97.69 81 GLU A C 1
ATOM 638 O O . GLU A 1 81 ? 3.155 4.167 -12.673 1.00 97.69 81 GLU A O 1
ATOM 643 N N . LEU A 1 82 ? 4.885 3.278 -11.544 1.00 96.19 82 LEU A N 1
ATOM 644 C CA . LEU A 1 82 ? 4.077 2.386 -10.714 1.00 96.19 82 LEU A CA 1
ATOM 645 C C . LEU A 1 82 ? 3.012 3.142 -9.915 1.00 96.19 82 LEU A C 1
ATOM 647 O O . LEU A 1 82 ? 1.884 2.663 -9.788 1.00 96.19 82 LEU A O 1
ATOM 651 N N . LEU A 1 83 ? 3.354 4.308 -9.360 1.00 96.94 83 LEU A N 1
ATOM 652 C CA . LEU A 1 83 ? 2.399 5.135 -8.628 1.00 96.94 83 LEU A CA 1
ATOM 653 C C . LEU A 1 83 ? 1.290 5.637 -9.559 1.00 96.94 83 LEU A C 1
ATOM 655 O O . LEU A 1 83 ? 0.114 5.512 -9.218 1.00 96.94 83 LEU A O 1
ATOM 659 N N . ARG A 1 84 ? 1.643 6.136 -10.750 1.00 97.44 84 ARG A N 1
ATOM 660 C CA . ARG A 1 84 ? 0.677 6.612 -11.756 1.00 97.44 84 ARG A CA 1
ATOM 661 C C . ARG A 1 84 ? -0.241 5.498 -12.253 1.00 97.44 84 ARG A C 1
ATOM 663 O O . ARG A 1 84 ? -1.454 5.692 -12.283 1.00 97.44 84 ARG A O 1
ATOM 670 N N . GLU A 1 85 ? 0.316 4.335 -12.588 1.00 96.69 85 GLU A N 1
ATOM 671 C CA . GLU A 1 85 ? -0.430 3.146 -13.026 1.00 96.69 85 GLU A CA 1
ATOM 672 C C . GLU A 1 85 ? -1.470 2.716 -11.978 1.00 96.69 85 GLU A C 1
ATOM 674 O O . GLU A 1 85 ? -2.581 2.302 -12.313 1.00 96.69 85 GLU A O 1
ATOM 679 N N . ARG A 1 86 ? -1.120 2.827 -10.691 1.00 97.00 86 ARG A N 1
ATOM 680 C CA . ARG A 1 86 ? -1.935 2.319 -9.579 1.00 97.00 86 ARG A CA 1
ATOM 681 C C . ARG A 1 86 ? -2.858 3.358 -8.958 1.00 97.00 86 ARG A C 1
ATOM 683 O O . ARG A 1 86 ? -3.797 2.969 -8.270 1.00 97.00 86 ARG A O 1
ATOM 690 N N . LEU A 1 87 ? -2.643 4.651 -9.203 1.00 97.06 87 LEU A N 1
ATOM 691 C CA . LEU A 1 87 ? -3.374 5.741 -8.549 1.00 97.06 87 LEU A CA 1
ATOM 692 C C . LEU A 1 87 ? -4.894 5.579 -8.670 1.00 97.06 87 LEU A C 1
ATOM 694 O O . LEU A 1 87 ? -5.607 5.599 -7.667 1.00 97.06 87 LEU A O 1
ATOM 698 N N . ARG A 1 88 ? -5.391 5.346 -9.891 1.00 97.50 88 ARG A N 1
ATOM 699 C CA . ARG A 1 88 ? -6.830 5.164 -10.132 1.00 97.50 88 ARG A CA 1
ATOM 700 C C . ARG A 1 88 ? -7.376 3.911 -9.448 1.00 97.50 88 ARG A C 1
ATOM 702 O O . ARG A 1 88 ? -8.522 3.908 -9.004 1.00 97.50 88 ARG A O 1
ATOM 709 N N . LEU A 1 89 ? -6.566 2.857 -9.355 1.00 98.06 89 LEU A N 1
ATOM 710 C CA . LEU A 1 89 ? -6.947 1.610 -8.694 1.00 98.06 89 LEU A CA 1
ATOM 711 C C . LEU A 1 89 ? -7.063 1.808 -7.183 1.00 98.06 89 LEU A C 1
ATOM 713 O O . LEU A 1 89 ? -8.065 1.392 -6.614 1.00 98.06 89 LEU A O 1
ATOM 717 N N . TYR A 1 90 ? -6.114 2.504 -6.548 1.00 98.06 90 TYR A N 1
ATOM 718 C CA . TYR A 1 90 ? -6.219 2.863 -5.130 1.00 98.06 90 TYR A CA 1
ATOM 719 C C . TYR A 1 90 ? -7.454 3.720 -4.848 1.00 98.06 90 TYR A C 1
ATOM 721 O O . TYR A 1 90 ? -8.239 3.379 -3.968 1.00 98.06 90 TYR A O 1
ATOM 729 N N . GLN A 1 91 ? -7.670 4.770 -5.646 1.00 97.50 91 GLN A N 1
ATOM 730 C CA . GLN A 1 91 ? -8.837 5.651 -5.529 1.00 97.50 91 GLN A CA 1
ATOM 731 C C . GLN A 1 91 ? -10.163 4.898 -5.664 1.00 97.50 91 GLN A C 1
ATOM 733 O O . GLN A 1 91 ? -11.117 5.204 -4.962 1.00 97.50 91 GLN A O 1
ATOM 738 N N . THR A 1 92 ? -10.229 3.924 -6.574 1.00 97.50 92 THR A N 1
ATOM 739 C CA . THR A 1 92 ? -11.456 3.153 -6.821 1.00 97.50 92 THR A CA 1
ATOM 740 C C . THR A 1 92 ? -11.655 2.045 -5.788 1.00 97.50 92 THR A C 1
ATOM 742 O O . THR A 1 92 ? -12.787 1.637 -5.543 1.00 97.50 92 THR A O 1
ATOM 745 N N . ALA A 1 93 ? -10.574 1.498 -5.227 1.00 97.44 93 ALA A N 1
ATOM 746 C CA . ALA A 1 93 ? -10.625 0.394 -4.275 1.00 97.44 93 ALA A CA 1
ATOM 747 C C . ALA A 1 93 ? -10.979 0.855 -2.856 1.00 97.44 93 ALA A C 1
ATOM 749 O O . ALA A 1 93 ? -11.722 0.147 -2.180 1.00 97.44 93 ALA A O 1
ATOM 750 N N . ALA A 1 94 ? -10.436 1.996 -2.427 1.00 97.56 94 ALA A N 1
ATOM 751 C CA . ALA A 1 94 ? -10.519 2.473 -1.053 1.00 97.56 94 ALA A CA 1
ATOM 752 C C . ALA A 1 94 ? -11.906 3.013 -0.683 1.00 97.56 94 ALA A C 1
ATOM 754 O O . ALA A 1 94 ? -12.532 3.722 -1.467 1.00 97.56 94 ALA A O 1
ATOM 755 N N . ASP A 1 95 ? -12.333 2.729 0.546 1.00 97.25 95 ASP A N 1
ATOM 756 C CA . ASP A 1 95 ? -13.495 3.369 1.167 1.00 97.25 95 ASP A CA 1
ATOM 757 C C . ASP A 1 95 ? -13.100 4.723 1.778 1.00 97.25 95 ASP A C 1
ATOM 759 O O . ASP A 1 95 ? -13.868 5.682 1.734 1.00 97.25 95 ASP A O 1
ATOM 763 N N . TYR A 1 96 ? -11.868 4.817 2.299 1.00 97.62 96 TYR A N 1
ATOM 764 C CA . TYR A 1 96 ? -11.309 6.030 2.897 1.00 97.62 96 TYR A CA 1
ATOM 765 C C . TYR A 1 96 ? -9.884 6.281 2.408 1.00 97.62 96 TYR A C 1
ATOM 767 O O . TYR A 1 96 ? -9.084 5.353 2.267 1.00 97.62 96 TYR A O 1
ATOM 775 N N . ARG A 1 97 ? -9.549 7.554 2.190 1.00 97.31 97 ARG A N 1
ATOM 776 C CA . ARG A 1 97 ? -8.192 8.016 1.880 1.00 97.31 97 ARG A CA 1
ATOM 777 C C . ARG A 1 97 ? -7.698 8.887 3.023 1.00 97.31 97 ARG A C 1
ATOM 779 O O . ARG A 1 97 ? -8.331 9.892 3.322 1.00 97.31 97 ARG A O 1
ATOM 786 N N . ILE A 1 98 ? -6.544 8.535 3.573 1.00 97.56 98 ILE A N 1
ATOM 787 C CA . ILE A 1 98 ? -5.849 9.307 4.604 1.00 97.56 98 ILE A CA 1
ATOM 788 C C . ILE A 1 98 ? -4.570 9.866 3.989 1.00 97.56 98 ILE A C 1
ATOM 790 O O . ILE A 1 98 ? -3.749 9.104 3.472 1.00 97.56 98 ILE A O 1
ATOM 794 N N . ASN A 1 99 ? -4.389 11.189 4.028 1.00 96.75 99 ASN A N 1
ATOM 795 C CA . ASN A 1 99 ? -3.136 11.813 3.604 1.00 96.75 99 ASN A CA 1
ATOM 796 C C . ASN A 1 99 ? -2.139 11.799 4.771 1.00 96.75 99 ASN A C 1
ATOM 798 O O . ASN A 1 99 ? -2.379 12.382 5.821 1.00 96.75 99 ASN A O 1
ATOM 802 N N . THR A 1 100 ? -1.000 11.148 4.563 1.00 97.00 100 THR A N 1
ATOM 803 C CA . THR A 1 100 ? 0.048 10.930 5.567 1.00 97.00 100 THR A CA 1
ATOM 804 C C . THR A 1 100 ? 1.308 11.762 5.301 1.00 97.00 100 THR A C 1
ATOM 806 O O . THR A 1 100 ? 2.379 11.432 5.815 1.00 97.00 100 THR A O 1
ATOM 809 N N . SER A 1 101 ? 1.227 12.804 4.465 1.00 95.31 101 SER A N 1
ATOM 810 C CA . SER A 1 101 ? 2.393 13.605 4.044 1.00 95.31 101 SER A CA 1
ATOM 811 C C . SER A 1 101 ? 3.000 14.402 5.195 1.00 95.31 101 SER A C 1
ATOM 813 O O . SER A 1 101 ? 4.221 14.447 5.327 1.00 95.31 101 SER A O 1
ATOM 815 N N . SER A 1 102 ? 2.154 14.978 6.051 1.00 92.62 102 SER A N 1
ATOM 816 C CA . SER A 1 102 ? 2.551 15.802 7.200 1.00 92.62 102 SER A CA 1
ATOM 817 C C . SER A 1 102 ? 2.078 15.247 8.546 1.00 92.62 102 SER A C 1
ATOM 819 O O . SER A 1 102 ? 2.250 15.913 9.561 1.00 92.62 102 SER A O 1
ATOM 821 N N . SER A 1 103 ? 1.485 14.053 8.556 1.00 90.62 103 SER A N 1
ATOM 822 C CA . SER A 1 103 ? 0.874 13.455 9.745 1.00 90.62 103 SER A CA 1
ATOM 823 C C . SER A 1 103 ? 1.853 12.531 10.469 1.00 90.62 103 SER A C 1
ATOM 825 O O . SER A 1 103 ? 2.577 11.741 9.854 1.00 90.62 103 SER A O 1
ATOM 827 N N . SER A 1 104 ? 1.858 12.608 11.793 1.00 95.25 104 SER A N 1
ATOM 828 C CA . SER A 1 104 ? 2.527 11.659 12.674 1.00 95.25 104 SER A CA 1
ATOM 829 C C . SER A 1 104 ? 1.820 10.299 12.663 1.00 95.25 104 SER A C 1
ATOM 831 O O . SER A 1 104 ? 0.656 10.169 12.286 1.00 95.25 104 SER A O 1
ATOM 833 N N . ILE A 1 105 ? 2.525 9.258 13.114 1.00 94.56 105 ILE A N 1
ATOM 834 C CA . ILE A 1 105 ? 1.943 7.911 13.241 1.00 94.56 105 ILE A CA 1
ATOM 835 C C . ILE A 1 105 ? 0.736 7.928 14.189 1.00 94.56 105 ILE A C 1
ATOM 837 O O . ILE A 1 105 ? -0.242 7.239 13.917 1.00 94.56 105 ILE A O 1
ATOM 841 N N . ALA A 1 106 ? 0.797 8.716 15.269 1.00 96.94 106 ALA A N 1
ATOM 842 C CA . ALA A 1 106 ? -0.293 8.840 16.233 1.00 96.94 106 ALA A CA 1
ATOM 843 C C . ALA A 1 106 ? -1.549 9.427 15.577 1.00 96.94 106 ALA A C 1
ATOM 845 O O . ALA A 1 106 ? -2.590 8.786 15.610 1.00 96.94 106 ALA A O 1
ATOM 846 N N . GLU A 1 107 ? -1.422 10.556 14.872 1.00 97.00 107 GLU A N 1
ATOM 847 C CA . GLU A 1 107 ? -2.549 11.193 14.173 1.00 97.00 107 GLU A CA 1
ATOM 848 C C . GLU A 1 107 ? -3.186 10.262 13.133 1.00 97.00 107 GLU A C 1
ATOM 850 O O . GLU A 1 107 ? -4.404 10.125 13.092 1.00 97.00 107 GLU A O 1
ATOM 855 N N . VAL A 1 108 ? -2.371 9.564 12.332 1.00 96.69 108 VAL A N 1
ATOM 856 C CA . VAL A 1 108 ? -2.881 8.591 11.350 1.00 96.69 108 VAL A CA 1
ATOM 857 C C . VAL A 1 108 ? -3.586 7.424 12.042 1.00 96.69 108 VAL A C 1
ATOM 859 O O . VAL A 1 108 ? -4.588 6.923 11.541 1.00 96.69 108 VAL A O 1
ATOM 862 N N . THR A 1 109 ? -3.073 6.974 13.187 1.00 95.69 109 THR A N 1
ATOM 863 C CA . THR A 1 109 ? -3.682 5.879 13.953 1.00 95.69 109 THR A CA 1
ATOM 864 C C . THR A 1 109 ? -5.025 6.305 14.536 1.00 95.69 109 THR A C 1
ATOM 866 O O . THR A 1 109 ? -5.996 5.565 14.399 1.00 95.69 109 THR A O 1
ATOM 869 N N . ASP A 1 110 ? -5.099 7.499 15.119 1.00 96.56 110 ASP A N 1
ATOM 870 C CA . ASP A 1 110 ? -6.332 8.060 15.671 1.00 96.56 110 ASP A CA 1
ATOM 871 C C . ASP A 1 110 ? -7.392 8.252 14.577 1.00 96.56 110 ASP A C 1
ATOM 873 O O . ASP A 1 110 ? -8.555 7.897 14.772 1.00 96.56 110 ASP A O 1
ATOM 877 N N . GLU A 1 111 ? -6.987 8.728 13.394 1.00 96.50 111 GLU A N 1
ATOM 878 C CA . GLU A 1 111 ? -7.874 8.850 12.235 1.00 96.50 111 GLU A CA 1
ATOM 879 C C . GLU A 1 111 ? -8.394 7.482 11.773 1.00 96.50 111 GLU A C 1
ATOM 881 O O . GLU A 1 111 ? -9.590 7.337 11.539 1.00 96.50 111 GLU A O 1
ATOM 886 N N . ILE A 1 112 ? -7.544 6.448 11.712 1.00 95.19 112 ILE A N 1
ATOM 887 C CA . ILE A 1 112 ? -7.989 5.081 11.392 1.00 95.19 112 ILE A CA 1
ATOM 888 C C . ILE A 1 112 ? -8.970 4.564 12.448 1.00 95.19 112 ILE A C 1
ATOM 890 O O . ILE A 1 112 ? -9.991 3.991 12.078 1.00 95.19 112 ILE A O 1
ATOM 894 N N . ILE A 1 113 ? -8.692 4.759 13.741 1.00 94.25 113 ILE A N 1
ATOM 895 C CA . ILE A 1 113 ? -9.566 4.305 14.835 1.00 94.25 113 ILE A CA 1
ATOM 896 C C . ILE A 1 113 ? -10.939 4.975 14.748 1.00 94.25 113 ILE A C 1
ATOM 898 O O . ILE A 1 113 ? -11.948 4.301 14.934 1.00 94.25 113 ILE A O 1
ATOM 902 N N . ALA A 1 114 ? -10.998 6.264 14.408 1.00 94.12 114 ALA A N 1
ATOM 903 C CA . ALA A 1 114 ? -12.257 6.982 14.213 1.00 94.12 114 ALA A CA 1
ATOM 904 C C . ALA A 1 114 ? -13.098 6.447 13.032 1.00 94.12 114 ALA A C 1
ATOM 906 O O . ALA A 1 114 ? -14.289 6.747 12.940 1.00 94.12 114 ALA A O 1
ATOM 907 N N . LEU A 1 115 ? -12.493 5.660 12.134 1.00 89.94 115 LEU A N 1
ATOM 908 C CA . LEU A 1 115 ? -13.145 5.015 10.994 1.00 89.94 115 LEU A CA 1
ATOM 909 C C . LEU A 1 115 ? -13.549 3.559 11.255 1.00 89.94 115 LEU A C 1
ATOM 911 O O . LEU A 1 115 ? -14.083 2.942 10.332 1.00 89.94 115 LEU A O 1
ATOM 915 N N . LEU A 1 116 ? -13.273 2.979 12.430 1.00 81.75 116 LEU A N 1
ATOM 916 C CA . LEU A 1 116 ? -13.647 1.605 12.819 1.00 81.75 116 LEU A CA 1
ATOM 917 C C . LEU A 1 116 ? -14.987 1.595 13.569 1.00 81.75 116 LEU A C 1
ATOM 919 O O . LEU A 1 116 ? -15.861 0.793 13.160 1.00 81.75 116 LEU A O 1
#

Radius of gyration: 15.02 Å; chains: 1; bounding box: 34×34×30 Å

Secondary structure (DSSP, 8-state):
--HHHHHHHHHHHHHHS-TT--S-----TTGGGSHHHHHHHHTTS--EEEE--HHHHHHHHHT-TT-GGG-SS-HHHHHHHHHHHHHHHHHHH-SEEEE-SS--HHHHHHHHHHT-